Protein AF-A0A6V7KFM7-F1 (afdb_monomer_lite)

Organism: NCBI:txid1563983

Structure (mmCIF, N/CA/C/O backbone):
data_AF-A0A6V7KFM7-F1
#
_entry.id   AF-A0A6V7KFM7-F1
#
loop_
_atom_site.group_PDB
_atom_site.id
_atom_site.type_symbol
_atom_site.label_atom_id
_atom_site.label_alt_id
_atom_site.label_comp_id
_atom_site.label_asym_id
_atom_site.label_entity_id
_atom_site.label_seq_id
_atom_site.pdbx_PDB_ins_code
_atom_site.Cartn_x
_atom_site.Cartn_y
_atom_site.Cartn_z
_atom_site.occupancy
_atom_site.B_iso_or_equiv
_atom_site.auth_seq_id
_atom_site.auth_comp_id
_atom_site.auth_asym_id
_atom_site.auth_atom_id
_atom_site.pdbx_PDB_model_num
ATOM 1 N N . TYR A 1 1 ? -18.337 6.201 8.433 1.00 95.38 1 TYR A N 1
ATOM 2 C CA . TYR A 1 1 ? -19.176 5.197 7.751 1.00 95.38 1 TYR A CA 1
ATOM 3 C C . TYR A 1 1 ? -20.549 5.179 8.403 1.00 95.38 1 TYR A C 1
ATOM 5 O O . TYR A 1 1 ? -20.596 5.268 9.622 1.00 95.38 1 TYR A O 1
ATOM 13 N N . ASP A 1 2 ? -21.633 5.112 7.631 1.00 96.44 2 ASP A N 1
ATOM 14 C CA . ASP A 1 2 ? -22.992 4.990 8.175 1.00 96.44 2 ASP A CA 1
ATOM 15 C C . ASP A 1 2 ? -23.434 3.522 8.123 1.00 96.44 2 ASP A C 1
ATOM 17 O O . ASP A 1 2 ? -23.677 2.983 7.044 1.00 96.44 2 ASP A O 1
ATOM 21 N N . PHE A 1 3 ? -23.525 2.874 9.287 1.00 97.69 3 PHE A N 1
ATOM 22 C CA . PHE A 1 3 ? -23.899 1.459 9.401 1.00 97.69 3 PHE A CA 1
ATOM 23 C C . PHE A 1 3 ? -25.372 1.183 9.068 1.00 97.69 3 PHE A C 1
ATOM 25 O O . PHE A 1 3 ? -25.728 0.030 8.829 1.00 97.69 3 PHE A O 1
ATOM 32 N N . ASN A 1 4 ? -26.225 2.212 8.969 1.00 97.81 4 ASN A N 1
ATOM 33 C CA . ASN A 1 4 ? -27.593 2.035 8.469 1.00 97.81 4 ASN A CA 1
ATOM 34 C C . ASN A 1 4 ? -27.618 1.612 6.988 1.00 97.81 4 ASN A C 1
ATOM 36 O O . ASN A 1 4 ? -28.628 1.106 6.508 1.00 97.81 4 ASN A O 1
ATOM 40 N N . GLN A 1 5 ? -26.502 1.775 6.267 1.00 95.69 5 GLN A N 1
ATOM 41 C CA . GLN A 1 5 ? -26.331 1.331 4.880 1.00 95.69 5 GLN A CA 1
ATOM 42 C C . GLN A 1 5 ? -25.896 -0.145 4.759 1.00 95.69 5 GLN A C 1
ATOM 44 O O . GLN A 1 5 ? -25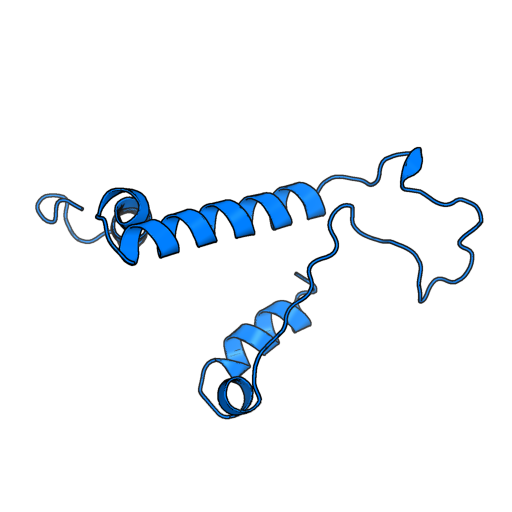.554 -0.591 3.663 1.00 95.69 5 GLN A O 1
ATOM 49 N N . GLY A 1 6 ? -25.893 -0.903 5.863 1.00 96.69 6 GLY A N 1
ATOM 50 C CA . GLY A 1 6 ? -25.396 -2.279 5.925 1.00 96.69 6 GLY A CA 1
ATOM 51 C C . GLY A 1 6 ? -23.899 -2.356 6.238 1.00 96.69 6 GLY A C 1
ATOM 52 O O . GLY A 1 6 ? -23.309 -1.392 6.720 1.00 96.69 6 GLY A O 1
ATOM 53 N N . ILE A 1 7 ? -23.285 -3.521 5.994 1.00 97.38 7 ILE A N 1
ATOM 54 C CA . ILE A 1 7 ? -21.845 -3.748 6.198 1.00 97.38 7 ILE A CA 1
ATOM 55 C C . ILE A 1 7 ? -21.159 -3.894 4.837 1.00 97.38 7 ILE A C 1
ATOM 57 O O . ILE A 1 7 ? -21.318 -4.891 4.141 1.00 97.38 7 ILE A O 1
ATOM 61 N N . ASP A 1 8 ? -20.361 -2.890 4.490 1.00 98.12 8 ASP A N 1
ATOM 62 C CA . ASP A 1 8 ? -19.509 -2.813 3.307 1.00 98.12 8 ASP A CA 1
ATOM 63 C C . ASP A 1 8 ? -18.107 -2.399 3.769 1.00 98.12 8 ASP A C 1
ATOM 65 O O . ASP A 1 8 ? -17.853 -1.238 4.108 1.00 98.12 8 ASP A O 1
ATOM 69 N N . TYR A 1 9 ? -17.190 -3.368 3.799 1.00 97.69 9 TYR A N 1
ATOM 70 C CA . TYR A 1 9 ? -15.821 -3.162 4.273 1.00 97.69 9 TYR A CA 1
ATOM 71 C C . TYR A 1 9 ? -15.041 -2.160 3.421 1.00 97.69 9 TYR A C 1
ATOM 73 O O . TYR A 1 9 ? -14.221 -1.411 3.953 1.00 97.69 9 TYR A O 1
ATOM 81 N N . HIS A 1 10 ? -15.313 -2.097 2.116 1.00 97.06 10 HIS A N 1
ATOM 82 C CA . HIS A 1 10 ? -14.624 -1.171 1.230 1.00 97.06 10 HIS A CA 1
ATOM 83 C C . HIS A 1 10 ? -15.037 0.272 1.543 1.00 97.06 10 HIS A C 1
ATOM 85 O O . HIS A 1 10 ? -14.189 1.153 1.700 1.00 97.06 10 HIS A O 1
ATOM 91 N N . LYS A 1 11 ? -16.340 0.528 1.706 1.00 97.50 11 LYS A N 1
ATOM 92 C CA . LYS A 1 11 ? -16.841 1.846 2.131 1.00 97.50 11 LYS A CA 1
ATOM 93 C C . LYS A 1 11 ? -16.425 2.195 3.560 1.00 97.50 11 LYS A C 1
ATOM 95 O O . LYS A 1 11 ? -16.139 3.364 3.830 1.00 97.50 11 LYS A O 1
ATOM 100 N N . LEU A 1 12 ? -16.363 1.211 4.458 1.00 98.06 12 LEU A N 1
ATOM 101 C CA . LEU A 1 12 ? -15.892 1.401 5.828 1.00 98.06 12 LEU A CA 1
ATOM 102 C C . LEU A 1 12 ? -14.447 1.910 5.841 1.00 98.06 12 LEU A C 1
ATOM 104 O O . LEU A 1 12 ? -14.203 3.006 6.351 1.00 98.06 12 LEU A O 1
ATOM 108 N N . LEU A 1 13 ? -13.523 1.174 5.215 1.00 97.88 13 LEU A N 1
ATOM 109 C CA . LEU A 1 13 ? -12.107 1.544 5.138 1.00 97.88 13 LEU A CA 1
ATOM 110 C C . LEU A 1 13 ? -11.903 2.859 4.376 1.00 97.88 13 LEU A C 1
ATOM 112 O O . LEU A 1 13 ? -11.143 3.713 4.823 1.00 97.88 13 LEU A O 1
ATOM 116 N N . LYS A 1 14 ? -12.647 3.096 3.287 1.00 97.50 14 LYS A N 1
ATOM 117 C CA . LYS A 1 14 ? -12.594 4.374 2.556 1.00 97.50 14 LYS A CA 1
ATOM 118 C C . LYS A 1 14 ? -12.996 5.565 3.430 1.00 97.50 14 LYS A C 1
ATOM 120 O O . LYS A 1 14 ? -12.451 6.657 3.282 1.00 97.50 14 LYS A O 1
ATOM 125 N N . SER A 1 15 ? -13.927 5.372 4.364 1.00 97.88 15 SER A N 1
ATOM 126 C CA . SER A 1 15 ? -14.359 6.445 5.263 1.00 97.88 15 SER A CA 1
ATOM 127 C C . SER A 1 15 ? -13.303 6.847 6.303 1.00 97.88 15 SER A C 1
ATOM 129 O O . SER A 1 15 ? -13.404 7.941 6.863 1.00 97.88 15 SER A O 1
ATOM 131 N N . TYR A 1 16 ? -12.265 6.027 6.533 1.00 98.38 16 TYR A N 1
ATOM 132 C CA . TYR A 1 16 ? -11.215 6.317 7.520 1.00 98.38 16 TYR A CA 1
ATOM 133 C C . TYR A 1 16 ? -10.471 7.613 7.197 1.00 98.38 16 TYR A C 1
ATOM 13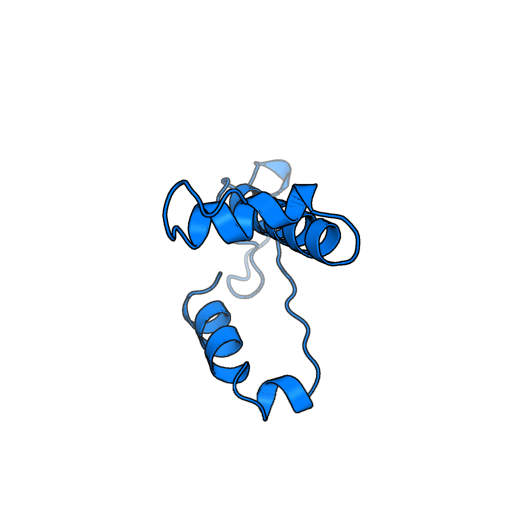5 O O . TYR A 1 16 ? -10.183 8.384 8.110 1.00 98.38 16 TYR A O 1
ATOM 143 N N . LYS A 1 17 ? -10.291 7.928 5.906 1.00 98.00 17 LYS A N 1
ATOM 144 C CA . LYS A 1 17 ? -9.707 9.195 5.440 1.00 98.00 17 LYS A CA 1
ATOM 145 C C . LYS A 1 17 ? -10.369 10.428 6.075 1.00 98.00 17 LYS A C 1
ATOM 147 O O . LYS A 1 17 ? -9.690 11.407 6.367 1.00 98.00 17 LYS A O 1
ATOM 152 N N . TYR A 1 18 ? -11.672 10.357 6.349 1.00 97.88 18 TYR A N 1
ATOM 153 C CA . TYR A 1 18 ? -12.477 11.456 6.892 1.00 97.88 18 TYR A CA 1
ATOM 154 C C . TYR A 1 18 ? -12.905 11.242 8.352 1.00 97.88 18 TYR A C 1
ATOM 156 O O . TYR A 1 18 ? -13.775 11.953 8.842 1.00 97.88 18 TYR A O 1
ATOM 164 N N . SER A 1 19 ? -12.332 10.251 9.042 1.00 97.19 19 SER A N 1
ATOM 165 C CA . SER A 1 19 ? -12.727 9.888 10.411 1.00 97.19 19 SER A CA 1
ATOM 166 C C . SER A 1 19 ? -11.894 10.580 11.504 1.00 97.19 19 SER A C 1
ATOM 168 O O . SER A 1 19 ? -12.288 10.558 12.666 1.00 97.19 19 SER A O 1
ATOM 170 N N . GLY A 1 20 ? -10.776 11.223 11.150 1.00 97.00 20 GLY A N 1
ATOM 171 C CA . GLY A 1 20 ? -9.897 11.940 12.079 1.00 97.00 20 GLY A CA 1
ATOM 172 C C . GLY A 1 20 ? -8.815 11.062 12.720 1.00 97.00 20 GLY A C 1
ATOM 173 O O . GLY A 1 20 ? -8.786 9.841 12.556 1.00 97.00 20 GLY A O 1
ATOM 174 N N . PHE A 1 21 ? -7.897 11.698 13.456 1.00 98.00 21 PHE A N 1
ATOM 175 C CA . PHE A 1 21 ? -6.777 11.046 14.153 1.00 98.00 21 PHE A CA 1
ATOM 176 C C . PHE A 1 21 ? -5.969 10.096 13.238 1.00 98.00 21 PHE A C 1
ATOM 178 O O . PHE A 1 21 ? -5.663 10.431 12.094 1.00 98.00 21 PHE A O 1
ATOM 185 N N . GLN A 1 22 ? -5.613 8.900 13.725 1.00 98.25 22 GLN A N 1
ATOM 186 C CA . GLN A 1 22 ? -4.848 7.909 12.959 1.00 98.25 22 GLN A CA 1
ATOM 187 C C . GLN A 1 22 ? -5.639 7.286 11.801 1.00 98.25 22 GLN A C 1
ATOM 189 O O . GLN A 1 22 ? -5.032 6.817 10.840 1.00 98.25 22 GLN A O 1
ATOM 194 N N . ALA A 1 23 ? -6.975 7.314 11.840 1.00 98.25 23 ALA A N 1
ATOM 195 C CA . ALA A 1 23 ? -7.786 6.822 10.729 1.00 98.25 23 ALA A CA 1
ATOM 196 C C . ALA A 1 23 ? -7.563 7.674 9.467 1.00 98.25 23 ALA A C 1
ATOM 198 O O . ALA A 1 23 ? -7.403 7.130 8.373 1.00 98.25 23 ALA A O 1
ATOM 199 N N . THR A 1 24 ? -7.448 8.998 9.619 1.00 98.44 24 THR A N 1
ATOM 200 C CA . THR A 1 24 ? -7.116 9.880 8.492 1.00 98.44 24 THR A CA 1
ATOM 201 C C . THR A 1 24 ? -5.732 9.566 7.931 1.00 98.44 24 THR A C 1
ATOM 203 O O . THR A 1 24 ? -5.603 9.417 6.717 1.00 98.44 24 THR A O 1
ATOM 206 N N . ASN A 1 25 ? -4.725 9.371 8.789 1.00 98.62 25 ASN A N 1
ATOM 207 C CA . ASN A 1 25 ? -3.378 8.991 8.345 1.00 98.62 25 ASN A CA 1
ATOM 208 C C . ASN A 1 25 ? -3.376 7.664 7.574 1.00 98.62 25 ASN A C 1
ATOM 210 O O . ASN A 1 25 ? -2.711 7.559 6.548 1.00 98.62 25 ASN A O 1
ATOM 214 N N . PHE A 1 26 ? -4.157 6.675 8.016 1.00 98.50 26 PHE A N 1
ATOM 215 C CA . PHE A 1 26 ? -4.318 5.409 7.298 1.00 98.50 26 PHE A CA 1
ATOM 216 C C . PHE A 1 26 ? -4.916 5.609 5.896 1.00 98.50 26 PHE A C 1
ATOM 218 O O . PHE A 1 26 ? -4.390 5.080 4.920 1.00 98.50 26 PHE A O 1
ATOM 225 N N . GLY A 1 27 ? -5.975 6.417 5.774 1.00 98.38 27 GLY A N 1
ATOM 226 C CA . GLY A 1 27 ? -6.567 6.743 4.473 1.00 98.38 27 GLY A CA 1
ATOM 227 C C . GLY A 1 27 ? -5.600 7.482 3.539 1.00 98.38 27 GLY A C 1
ATOM 228 O O . GLY A 1 27 ? -5.546 7.179 2.351 1.00 98.38 27 GLY A O 1
ATOM 229 N N . LEU A 1 28 ? -4.800 8.408 4.075 1.00 98.56 28 LEU A N 1
ATOM 230 C CA . LEU A 1 28 ? -3.766 9.115 3.310 1.00 98.56 28 LEU A CA 1
ATOM 231 C C . LEU A 1 28 ? -2.630 8.182 2.865 1.00 98.56 28 LEU A C 1
ATOM 233 O O . LEU A 1 28 ? -2.141 8.316 1.746 1.00 98.56 28 LEU A O 1
ATOM 237 N N . ALA A 1 29 ? -2.237 7.216 3.700 1.00 98.62 29 ALA A N 1
ATOM 238 C CA . ALA A 1 29 ? -1.234 6.216 3.340 1.00 98.62 29 ALA A CA 1
ATOM 239 C C . ALA A 1 29 ? -1.701 5.326 2.176 1.00 98.62 29 ALA A C 1
ATOM 241 O O . ALA A 1 29 ? -0.910 5.033 1.282 1.00 98.62 29 ALA A O 1
ATOM 242 N N . ILE A 1 30 ? -2.985 4.945 2.146 1.00 98.31 30 ILE A N 1
ATOM 243 C CA . ILE A 1 30 ? -3.574 4.214 1.010 1.00 98.31 30 ILE A CA 1
ATOM 244 C C . ILE A 1 30 ? -3.476 5.040 -0.276 1.00 98.31 30 ILE A C 1
ATOM 246 O O . ILE A 1 30 ? -3.039 4.517 -1.300 1.00 98.31 30 ILE A O 1
ATOM 250 N N . ASP A 1 31 ? -3.861 6.319 -0.231 1.00 98.31 31 ASP A N 1
ATOM 251 C CA . ASP A 1 31 ? -3.788 7.195 -1.405 1.00 98.31 31 ASP A CA 1
ATOM 252 C C . ASP A 1 31 ? -2.353 7.307 -1.936 1.00 98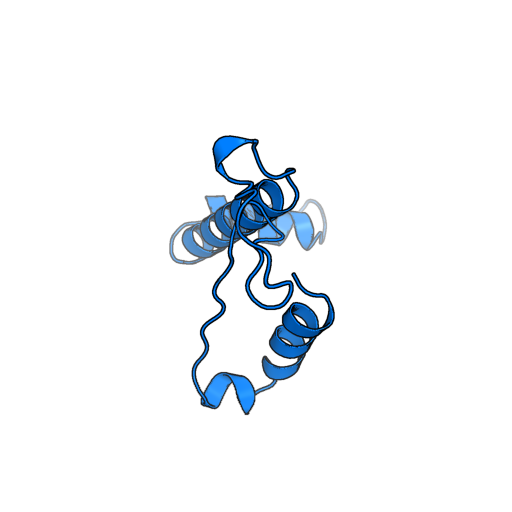.31 31 ASP A C 1
ATOM 254 O O . ASP A 1 31 ? -2.141 7.267 -3.145 1.00 98.31 31 ASP A O 1
ATOM 258 N N . GLU A 1 32 ? -1.365 7.432 -1.050 1.00 98.44 32 GLU A N 1
ATOM 259 C CA . GLU A 1 32 ? 0.035 7.563 -1.454 1.00 98.44 32 GLU A CA 1
ATOM 260 C C . GLU A 1 32 ? 0.598 6.265 -2.047 1.00 98.44 32 GLU A C 1
ATOM 262 O O . GLU A 1 32 ? 1.286 6.304 -3.065 1.00 98.44 32 GLU A O 1
ATOM 267 N N . ILE A 1 33 ? 0.248 5.104 -1.483 1.00 98.31 33 ILE A N 1
ATOM 268 C CA . ILE A 1 33 ? 0.624 3.804 -2.056 1.00 98.31 33 ILE A CA 1
ATOM 269 C C . ILE A 1 33 ? 0.015 3.621 -3.447 1.00 98.31 33 ILE A C 1
ATOM 271 O O . ILE A 1 33 ? 0.726 3.218 -4.366 1.00 98.31 33 ILE A O 1
ATOM 275 N N . ASN A 1 34 ? -1.257 3.977 -3.636 1.00 98.19 34 ASN A N 1
ATOM 276 C CA . ASN A 1 34 ? -1.889 3.903 -4.953 1.00 98.19 34 ASN A CA 1
ATOM 277 C C . ASN A 1 34 ? -1.207 4.829 -5.967 1.00 98.19 34 ASN A C 1
ATOM 279 O O . ASN A 1 34 ? -0.950 4.396 -7.081 1.00 98.19 34 ASN A O 1
ATOM 283 N N . LYS A 1 35 ? -0.809 6.051 -5.582 1.00 98.50 35 LYS A N 1
ATOM 284 C CA . LYS A 1 35 ? -0.026 6.928 -6.474 1.00 98.50 35 LYS A CA 1
ATOM 285 C C . LYS A 1 35 ? 1.316 6.313 -6.871 1.00 98.50 35 LYS A C 1
ATOM 287 O O . LYS A 1 35 ? 1.722 6.460 -8.020 1.00 98.50 35 LYS A O 1
ATOM 292 N N . MET A 1 36 ? 2.011 5.649 -5.941 1.00 98.12 36 MET A N 1
ATOM 293 C CA . MET A 1 36 ? 3.268 4.956 -6.249 1.00 98.12 36 MET A CA 1
ATOM 294 C C . MET A 1 36 ? 3.048 3.834 -7.268 1.00 98.12 36 MET A C 1
ATOM 296 O O . MET A 1 36 ? 3.820 3.727 -8.218 1.00 98.12 36 MET A O 1
ATOM 300 N N . LEU A 1 37 ? 1.987 3.037 -7.104 1.00 97.12 37 LEU A N 1
ATOM 301 C CA . LEU A 1 37 ? 1.619 1.968 -8.038 1.00 97.12 37 LEU A CA 1
ATOM 302 C C . LEU A 1 37 ? 1.197 2.527 -9.407 1.00 97.12 37 LEU A C 1
ATOM 304 O O . LEU A 1 37 ? 1.732 2.103 -10.427 1.00 97.12 37 LEU A O 1
ATOM 308 N N . ASP A 1 38 ? 0.343 3.552 -9.430 1.00 97.69 38 ASP A N 1
ATOM 309 C CA . ASP A 1 38 ? -0.093 4.226 -10.658 1.00 97.69 38 ASP A CA 1
ATOM 310 C C . ASP A 1 38 ? 1.092 4.828 -11.429 1.00 97.69 38 ASP A C 1
ATOM 312 O O . ASP A 1 38 ? 1.125 4.814 -12.659 1.00 97.69 38 ASP A O 1
ATOM 316 N N . GLU A 1 39 ? 2.079 5.390 -10.725 1.00 96.44 39 GLU A N 1
ATOM 317 C CA . GLU A 1 39 ? 3.293 5.920 -11.350 1.00 96.44 39 GLU A CA 1
ATOM 318 C C . GLU A 1 39 ? 4.230 4.803 -11.818 1.00 96.44 39 GLU A C 1
ATOM 320 O O . GLU A 1 39 ? 4.927 4.974 -12.817 1.00 96.44 39 GLU A O 1
ATOM 325 N N . ARG A 1 40 ? 4.243 3.657 -11.130 1.00 94.94 40 ARG A N 1
ATOM 326 C CA . ARG A 1 40 ? 5.039 2.479 -11.491 1.00 94.94 40 ARG A CA 1
ATOM 327 C C . ARG A 1 40 ? 4.552 1.815 -12.775 1.00 94.94 40 ARG A C 1
ATOM 329 O O . ARG A 1 40 ? 5.396 1.407 -13.568 1.00 94.94 40 ARG A O 1
ATOM 336 N N . ASP A 1 41 ? 3.236 1.748 -12.967 1.00 94.62 41 ASP A N 1
ATOM 337 C CA . ASP A 1 41 ? 2.583 1.109 -14.119 1.00 94.62 41 ASP A CA 1
ATOM 338 C C . ASP A 1 41 ? 2.688 1.933 -15.411 1.00 94.62 41 ASP A C 1
ATOM 340 O O . ASP A 1 41 ? 2.465 1.426 -16.513 1.00 94.62 41 ASP A O 1
ATOM 344 N N . LYS A 1 42 ? 3.056 3.213 -15.305 1.00 94.56 42 LYS A N 1
ATOM 345 C CA . LYS A 1 42 ? 3.316 4.051 -16.476 1.00 94.56 42 LYS A CA 1
ATOM 346 C C . LYS A 1 42 ? 4.600 3.609 -17.186 1.00 94.56 42 LYS A C 1
ATOM 348 O O . LYS A 1 42 ? 5.591 3.282 -16.527 1.00 94.56 42 LYS A O 1
ATOM 353 N N . PRO A 1 43 ? 4.639 3.687 -18.528 1.00 91.75 43 PRO A N 1
ATOM 354 C CA . PRO A 1 43 ? 5.864 3.431 -19.270 1.00 91.75 43 PRO A CA 1
ATOM 355 C C . PRO A 1 43 ? 6.946 4.449 -18.893 1.00 91.75 43 PRO A C 1
ATOM 357 O O . PRO A 1 43 ? 6.656 5.607 -18.562 1.00 91.75 43 PRO A O 1
ATOM 360 N N . LEU A 1 44 ? 8.201 4.002 -18.965 1.00 90.00 44 LEU A N 1
ATOM 361 C CA . LEU A 1 44 ? 9.364 4.872 -18.829 1.00 90.00 44 LEU A CA 1
ATOM 362 C C . LEU A 1 44 ? 9.324 5.967 -19.894 1.00 90.00 44 LEU A C 1
ATOM 364 O O . LEU A 1 44 ? 8.947 5.724 -21.042 1.00 90.00 44 LEU A O 1
ATOM 368 N N . THR A 1 45 ? 9.717 7.178 -19.509 1.00 87.44 45 THR A N 1
ATOM 369 C CA . THR A 1 45 ? 9.929 8.256 -20.477 1.00 87.44 45 THR A CA 1
ATOM 370 C C . THR A 1 45 ? 11.246 8.048 -21.224 1.00 87.44 45 THR A C 1
ATOM 372 O O . THR A 1 45 ? 12.114 7.289 -20.785 1.00 87.44 45 THR A O 1
ATOM 375 N N . GLU A 1 46 ? 11.425 8.742 -22.349 1.00 83.31 46 GLU A N 1
ATOM 376 C CA . GLU A 1 46 ? 12.680 8.690 -23.112 1.00 83.31 46 GLU A CA 1
ATOM 377 C C . GLU A 1 46 ? 13.880 9.163 -22.279 1.00 83.31 46 GLU A C 1
ATOM 379 O O . GLU A 1 46 ? 14.947 8.570 -22.361 1.00 83.31 46 GLU A O 1
ATOM 384 N N . GLU A 1 47 ? 13.686 10.161 -21.412 1.00 81.81 47 GLU A N 1
ATOM 385 C CA . GLU A 1 47 ? 14.715 10.655 -20.484 1.00 81.81 47 GLU A CA 1
ATOM 386 C C . GLU A 1 47 ? 15.074 9.641 -19.389 1.00 81.81 47 GLU A C 1
ATOM 388 O O . GLU A 1 47 ? 16.201 9.613 -18.907 1.00 81.81 47 GLU A O 1
ATOM 393 N N . GLN A 1 48 ? 14.111 8.813 -18.976 1.00 79.06 48 GLN A N 1
ATOM 394 C CA . GLN A 1 48 ? 14.315 7.767 -17.971 1.00 79.06 48 GLN A CA 1
ATOM 395 C C . GLN A 1 48 ? 14.855 6.467 -18.573 1.00 79.06 48 GLN A C 1
ATOM 397 O O . GLN A 1 48 ? 15.228 5.562 -17.826 1.00 79.06 48 GLN A O 1
ATOM 402 N N . THR A 1 49 ? 14.854 6.358 -19.902 1.00 80.69 49 THR A N 1
ATOM 403 C CA . THR A 1 49 ? 15.348 5.195 -20.631 1.00 80.69 49 THR A CA 1
ATOM 404 C C . THR A 1 49 ? 16.803 5.440 -21.002 1.00 80.69 49 THR A C 1
ATOM 406 O O . THR A 1 49 ? 17.098 6.082 -22.010 1.00 80.69 49 THR A O 1
ATOM 409 N N . ASP A 1 50 ? 17.722 4.917 -20.195 1.00 78.31 50 ASP A N 1
ATOM 410 C CA . ASP A 1 50 ? 19.141 4.986 -20.516 1.00 78.31 50 ASP A CA 1
ATOM 411 C C . ASP A 1 50 ? 19.479 3.967 -21.616 1.00 78.31 50 ASP A C 1
ATOM 413 O O . ASP A 1 50 ? 19.355 2.754 -21.445 1.00 78.31 50 ASP A O 1
ATOM 417 N N . LYS A 1 51 ? 19.872 4.478 -22.788 1.00 72.12 51 LYS A N 1
ATOM 418 C CA . LYS A 1 51 ? 20.264 3.659 -23.944 1.00 72.12 51 LYS A CA 1
ATOM 419 C C . LYS A 1 51 ? 21.635 3.004 -23.764 1.00 72.12 51 LYS A C 1
ATOM 421 O O . LYS A 1 51 ? 21.946 2.092 -24.522 1.00 72.12 51 LYS A O 1
ATOM 426 N N . PHE A 1 52 ? 22.432 3.478 -22.809 1.00 76.19 52 PHE A N 1
ATOM 427 C CA . PHE A 1 52 ? 23.759 2.955 -22.486 1.00 76.19 52 PHE A CA 1
ATOM 428 C C . PHE A 1 52 ? 23.727 1.958 -21.318 1.00 76.19 52 PHE A C 1
ATOM 430 O O . PHE A 1 52 ? 24.753 1.372 -20.976 1.00 76.19 52 PHE A O 1
ATOM 437 N N . GLU A 1 53 ? 22.558 1.739 -20.709 1.00 77.69 53 GLU A N 1
ATOM 438 C CA . GLU A 1 53 ? 22.366 0.751 -19.649 1.00 77.69 53 GLU A CA 1
ATOM 439 C C . GLU A 1 53 ? 22.234 -0.653 -20.267 1.00 77.69 53 GLU A C 1
ATOM 441 O O . GLU A 1 53 ? 21.144 -1.154 -20.555 1.00 77.69 53 GLU A O 1
ATOM 446 N N . GLU A 1 54 ? 23.389 -1.265 -20.535 1.00 77.00 54 GLU A N 1
ATOM 447 C CA . GLU A 1 54 ? 23.502 -2.578 -21.187 1.00 77.00 54 GLU A CA 1
ATOM 448 C C . GLU A 1 54 ? 23.337 -3.757 -20.211 1.00 77.00 54 GLU A C 1
ATOM 450 O O . GLU A 1 54 ? 22.982 -4.861 -20.627 1.00 77.00 54 GLU A O 1
ATOM 455 N N . ASP A 1 55 ? 23.560 -3.535 -18.911 1.00 84.81 55 ASP A N 1
ATOM 456 C CA . ASP A 1 55 ? 23.431 -4.573 -17.887 1.00 84.81 55 ASP A CA 1
ATOM 457 C C . ASP A 1 55 ? 21.955 -4.807 -17.517 1.00 84.81 55 ASP A C 1
ATOM 459 O O . ASP A 1 55 ? 21.302 -4.023 -16.823 1.00 84.81 55 ASP A O 1
ATOM 463 N N . GLU A 1 56 ? 21.432 -5.948 -17.967 1.00 81.94 56 GLU A N 1
ATOM 464 C CA . GLU A 1 56 ? 20.054 -6.384 -17.739 1.00 81.94 56 GLU A CA 1
ATOM 465 C C . GLU A 1 56 ? 19.697 -6.548 -16.245 1.00 81.94 56 GLU A C 1
ATOM 467 O O . GLU A 1 56 ? 18.512 -6.506 -15.879 1.00 81.94 56 GLU A O 1
ATOM 472 N N . PHE A 1 57 ? 20.698 -6.722 -15.372 1.00 78.31 57 PHE A N 1
ATOM 473 C CA . PHE A 1 57 ? 20.504 -6.890 -13.934 1.00 78.31 57 PHE A CA 1
ATOM 474 C C . PHE A 1 57 ? 20.150 -5.577 -13.231 1.00 78.31 57 PHE A C 1
ATOM 476 O O . PHE A 1 57 ? 19.294 -5.574 -12.344 1.00 78.31 57 PHE A O 1
ATOM 483 N N . ILE A 1 58 ? 20.771 -4.469 -13.640 1.00 80.50 58 ILE A N 1
ATOM 484 C CA . ILE A 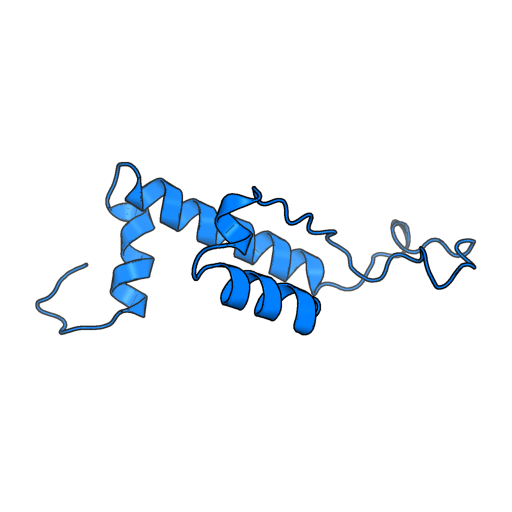1 58 ? 20.554 -3.143 -13.038 1.00 80.50 58 ILE A CA 1
ATOM 485 C C . ILE A 1 58 ? 19.558 -2.286 -13.820 1.00 80.50 58 ILE A C 1
ATOM 487 O O . ILE A 1 58 ? 19.027 -1.329 -13.259 1.00 80.50 58 ILE A O 1
ATOM 491 N N . ARG A 1 59 ? 19.249 -2.673 -15.067 1.00 83.50 59 ARG A N 1
ATOM 492 C CA . ARG A 1 59 ? 18.385 -1.904 -15.960 1.00 83.50 59 ARG A CA 1
ATOM 493 C C . ARG A 1 59 ? 17.067 -1.496 -15.317 1.00 83.50 59 ARG A C 1
ATOM 495 O O . ARG A 1 59 ? 16.296 -2.346 -14.851 1.00 83.50 59 ARG A O 1
ATOM 502 N N . ARG A 1 60 ? 16.752 -0.199 -15.374 1.00 84.75 60 ARG A N 1
ATOM 503 C CA . ARG A 1 60 ? 15.483 0.329 -14.860 1.00 84.75 60 ARG A CA 1
ATOM 504 C C . ARG A 1 60 ? 14.302 -0.238 -15.653 1.00 84.75 60 ARG A C 1
ATOM 506 O O . ARG A 1 60 ? 14.225 -0.102 -16.870 1.00 84.75 60 ARG A 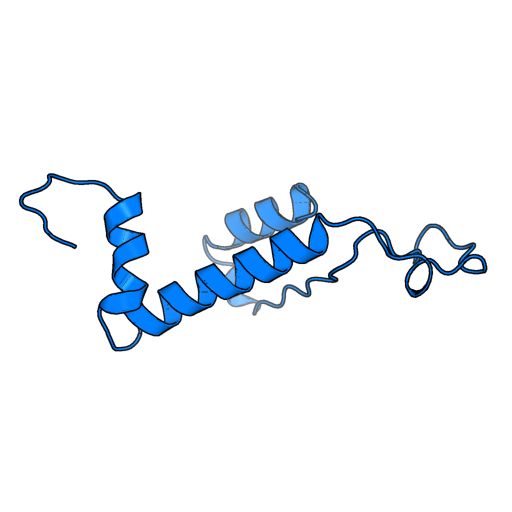O 1
ATOM 513 N N . LYS A 1 61 ? 13.359 -0.869 -14.945 1.00 85.19 61 LYS A N 1
ATOM 514 C CA . LYS A 1 61 ? 12.170 -1.511 -15.550 1.00 85.19 61 LYS A CA 1
ATOM 515 C C . LYS A 1 61 ? 10.895 -0.697 -15.379 1.00 85.19 61 LYS A C 1
ATOM 517 O O . LYS A 1 61 ? 10.036 -0.730 -16.249 1.00 85.19 61 LYS A O 1
ATOM 522 N N . ASN A 1 62 ? 10.797 0.046 -14.278 1.00 90.31 62 ASN A N 1
ATOM 523 C CA . ASN A 1 62 ? 9.585 0.762 -13.901 1.00 90.31 62 ASN A CA 1
ATOM 524 C C . ASN A 1 62 ? 9.868 2.246 -13.676 1.00 90.31 62 ASN A C 1
ATOM 526 O O . ASN A 1 62 ? 10.964 2.649 -13.264 1.00 90.31 62 ASN A O 1
ATOM 530 N N . ARG A 1 63 ? 8.842 3.064 -13.898 1.00 92.44 63 ARG A N 1
ATOM 531 C CA . ARG A 1 63 ? 8.931 4.516 -13.753 1.00 92.44 63 ARG A CA 1
ATOM 532 C C . ARG A 1 63 ? 9.005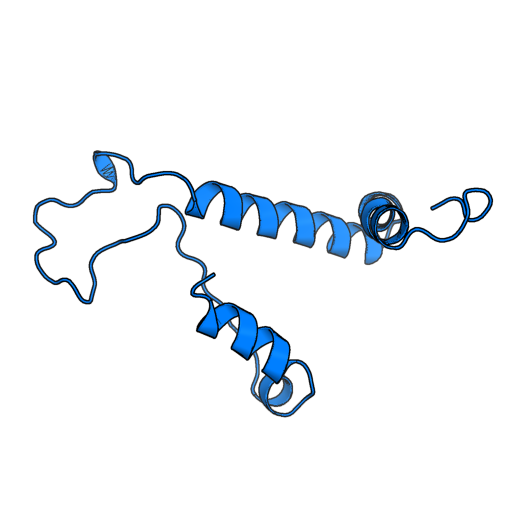 4.972 -12.294 1.00 92.44 63 ARG A C 1
ATOM 534 O O . ARG A 1 63 ? 9.727 5.925 -12.005 1.00 92.44 63 ARG A O 1
ATOM 541 N N . CYS A 1 64 ? 8.402 4.232 -11.368 1.00 93.31 64 CYS A N 1
ATOM 542 C CA . CYS A 1 64 ? 8.568 4.413 -9.925 1.00 93.31 64 CYS A CA 1
ATOM 543 C C . CYS A 1 64 ? 9.327 3.223 -9.310 1.00 93.31 64 CYS A C 1
ATOM 545 O O . CYS A 1 64 ? 8.961 2.068 -9.530 1.00 93.31 64 CYS A O 1
ATOM 547 N N . THR A 1 65 ? 10.376 3.500 -8.531 1.00 92.94 65 THR A N 1
ATOM 548 C CA . THR A 1 65 ? 11.094 2.481 -7.748 1.00 92.94 65 THR A CA 1
ATOM 549 C C . THR A 1 65 ? 10.569 2.498 -6.317 1.00 92.94 65 THR A C 1
ATOM 551 O O . THR A 1 65 ? 10.720 3.500 -5.621 1.00 92.94 65 THR A O 1
ATOM 554 N N . ILE A 1 66 ? 9.970 1.391 -5.872 1.00 95.88 66 ILE A N 1
ATOM 555 C CA . ILE A 1 66 ? 9.390 1.260 -4.530 1.00 95.88 66 ILE A CA 1
ATOM 556 C C . ILE A 1 66 ? 10.371 0.510 -3.628 1.00 95.88 66 ILE A C 1
ATOM 558 O O . ILE A 1 66 ? 10.749 -0.626 -3.913 1.00 95.88 66 ILE A O 1
ATOM 562 N N . PHE A 1 67 ? 10.764 1.138 -2.520 1.00 96.50 67 PHE A N 1
ATOM 563 C CA . PHE A 1 67 ? 11.615 0.529 -1.501 1.00 96.50 67 PHE A CA 1
ATOM 564 C C . PHE A 1 67 ? 10.759 0.072 -0.320 1.00 96.50 67 PHE A C 1
ATOM 566 O O . PHE A 1 67 ? 10.160 0.892 0.375 1.00 96.50 67 PHE A O 1
ATOM 573 N N . LEU A 1 68 ? 10.715 -1.238 -0.078 1.00 97.31 68 LEU A N 1
ATOM 574 C CA . LEU A 1 68 ? 10.010 -1.824 1.061 1.00 97.31 68 LEU A CA 1
ATOM 575 C C . LEU A 1 68 ? 11.003 -2.151 2.182 1.00 97.31 68 LEU A C 1
ATOM 577 O O . LEU A 1 68 ? 11.794 -3.084 2.065 1.00 97.31 68 LEU A O 1
ATOM 581 N N . GLY A 1 69 ? 10.938 -1.395 3.277 1.00 97.00 69 GLY A N 1
ATOM 582 C CA . GLY A 1 69 ? 11.687 -1.660 4.505 1.00 97.00 69 GLY A CA 1
ATOM 583 C C . GLY A 1 69 ? 10.772 -2.164 5.620 1.00 97.00 69 GLY A C 1
ATOM 584 O O . GLY A 1 69 ? 9.682 -1.634 5.819 1.00 97.00 69 GLY A O 1
ATOM 585 N N . TYR A 1 70 ? 11.218 -3.175 6.362 1.00 97.31 70 TYR A N 1
ATOM 586 C CA . TYR A 1 70 ? 10.524 -3.693 7.542 1.00 97.31 70 TYR A CA 1
ATOM 587 C C . TYR A 1 70 ? 11.536 -4.167 8.593 1.00 97.31 70 TYR A C 1
ATOM 589 O O . TYR A 1 70 ? 12.676 -4.504 8.275 1.00 97.31 70 TYR A O 1
ATOM 597 N N . THR A 1 71 ? 11.128 -4.195 9.859 1.00 97.69 71 THR A N 1
ATOM 598 C CA . THR A 1 71 ? 11.964 -4.650 10.980 1.00 97.69 71 THR A CA 1
ATOM 599 C C . THR A 1 71 ? 11.865 -6.166 11.188 1.00 97.69 71 THR A C 1
ATOM 601 O O . THR A 1 71 ? 10.896 -6.801 10.773 1.00 97.69 71 THR A O 1
ATOM 604 N N . SER A 1 72 ? 12.851 -6.778 11.854 1.00 96.62 72 SER A N 1
ATOM 605 C CA . SER A 1 72 ? 12.953 -8.246 11.996 1.00 96.62 72 SER A CA 1
ATOM 606 C C . SER A 1 72 ? 11.716 -8.904 12.620 1.00 96.62 72 SER A C 1
ATOM 608 O O . SER A 1 72 ? 11.309 -9.983 12.194 1.00 96.62 72 SER A O 1
ATOM 610 N N . ASN A 1 73 ? 11.067 -8.233 13.572 1.00 96.50 73 ASN A N 1
ATOM 611 C CA . ASN A 1 73 ? 9.837 -8.709 14.204 1.00 96.50 73 ASN A CA 1
ATOM 612 C C . ASN A 1 73 ? 8.642 -8.811 13.236 1.00 96.50 73 ASN A C 1
ATOM 614 O O . ASN A 1 73 ? 7.728 -9.591 13.483 1.00 96.50 73 ASN A O 1
ATOM 618 N N . MET A 1 74 ? 8.631 -8.053 12.134 1.00 96.00 74 MET A N 1
ATOM 619 C CA . MET A 1 74 ? 7.575 -8.140 11.118 1.00 96.00 74 MET A CA 1
ATOM 620 C C . MET A 1 74 ? 7.704 -9.401 10.257 1.00 96.00 74 MET A C 1
ATOM 622 O O . MET A 1 74 ? 6.707 -9.893 9.737 1.00 96.00 74 MET A O 1
ATOM 626 N N . ALA A 1 75 ? 8.917 -9.951 10.134 1.00 93.69 75 ALA A N 1
ATOM 627 C CA . ALA A 1 75 ? 9.151 -11.228 9.461 1.00 93.69 75 ALA A CA 1
ATOM 628 C C . ALA A 1 75 ? 8.874 -12.440 10.360 1.00 93.69 75 ALA A C 1
ATOM 630 O O . ALA A 1 75 ? 8.669 -13.540 9.848 1.00 93.69 75 ALA A O 1
ATOM 631 N N . SER A 1 76 ? 8.884 -12.261 11.684 1.00 92.50 76 SER A N 1
ATOM 632 C CA . SER A 1 76 ? 8.560 -13.320 12.643 1.00 92.50 76 SER A CA 1
ATOM 633 C C . SER A 1 76 ? 7.088 -13.337 13.068 1.00 92.50 76 SER A C 1
ATOM 635 O O . SER A 1 76 ? 6.671 -14.281 13.737 1.00 92.50 76 SER A O 1
ATOM 637 N N . CYS A 1 77 ? 6.292 -12.336 12.675 1.00 92.44 77 CYS A N 1
ATOM 638 C CA . CYS A 1 77 ? 4.842 -12.307 12.874 1.00 92.44 77 CYS A CA 1
ATOM 639 C C . CYS A 1 77 ? 4.077 -12.571 11.562 1.00 92.44 77 CYS A C 1
ATOM 641 O O . CYS A 1 77 ? 4.669 -12.666 10.488 1.00 92.44 77 CYS A O 1
ATOM 643 N N . GLY A 1 78 ? 2.743 -12.653 11.636 1.00 91.06 78 GLY A N 1
ATOM 644 C CA . GLY A 1 78 ? 1.869 -12.965 10.489 1.00 91.06 78 GLY A CA 1
ATOM 645 C C . GLY A 1 78 ? 1.806 -11.908 9.374 1.00 91.06 78 GLY A C 1
ATOM 646 O O . GLY A 1 78 ? 0.986 -12.024 8.471 1.00 91.06 78 GLY A O 1
ATOM 647 N N . ILE A 1 79 ? 2.636 -10.860 9.428 1.00 96.62 79 ILE A N 1
ATOM 648 C CA . ILE A 1 79 ? 2.820 -9.905 8.321 1.00 96.62 79 ILE A CA 1
ATOM 649 C C . ILE A 1 79 ? 3.787 -10.459 7.262 1.00 96.62 79 ILE A C 1
ATOM 651 O O . ILE A 1 79 ? 3.785 -9.989 6.120 1.00 96.62 79 ILE A O 1
ATOM 655 N N . ARG A 1 80 ? 4.571 -11.493 7.598 1.00 96.75 80 ARG A N 1
ATOM 656 C CA . ARG A 1 80 ? 5.500 -12.160 6.678 1.00 96.75 80 ARG A CA 1
ATOM 657 C C . ARG A 1 80 ? 4.824 -12.573 5.370 1.00 96.75 80 ARG A C 1
ATOM 659 O O . ARG A 1 80 ? 5.411 -12.412 4.305 1.00 96.75 80 ARG A O 1
ATOM 666 N N . GLU A 1 81 ? 3.603 -13.082 5.431 1.00 97.75 81 GLU A N 1
ATOM 667 C CA . GLU A 1 81 ? 2.833 -13.574 4.291 1.00 97.75 81 GLU A CA 1
ATOM 668 C C . GLU A 1 81 ? 2.416 -12.428 3.364 1.00 97.75 81 GLU A C 1
ATOM 670 O O . GLU A 1 81 ? 2.521 -12.560 2.143 1.00 97.75 81 GLU A O 1
ATOM 675 N N . THR A 1 82 ? 2.043 -11.275 3.928 1.00 97.94 82 THR A N 1
ATOM 676 C CA . THR A 1 82 ? 1.776 -10.047 3.167 1.00 97.94 82 THR A CA 1
ATOM 677 C C . THR A 1 82 ? 3.042 -9.557 2.468 1.00 97.94 82 THR A C 1
ATOM 679 O O . THR A 1 82 ? 3.016 -9.285 1.271 1.00 97.94 82 THR A O 1
ATOM 682 N N . ILE A 1 83 ? 4.178 -9.512 3.175 1.00 97.69 83 ILE A N 1
ATOM 683 C CA . ILE A 1 83 ? 5.472 -9.132 2.581 1.00 97.69 83 ILE A CA 1
ATOM 684 C C . ILE A 1 83 ? 5.851 -10.110 1.457 1.00 97.69 83 ILE A C 1
ATOM 686 O O . ILE A 1 83 ? 6.226 -9.685 0.364 1.00 97.69 83 ILE A O 1
ATOM 690 N N . ARG A 1 84 ? 5.703 -11.422 1.692 1.00 96.94 84 ARG A N 1
ATOM 691 C CA . ARG A 1 84 ? 5.963 -12.469 0.693 1.00 96.94 84 ARG A CA 1
ATOM 692 C C . ARG A 1 84 ? 5.115 -12.261 -0.555 1.00 96.94 84 ARG A C 1
ATOM 694 O O . ARG A 1 84 ? 5.637 -12.416 -1.653 1.00 96.94 84 ARG A O 1
ATOM 701 N N . PHE A 1 85 ? 3.832 -11.936 -0.400 1.00 98.00 85 PHE A N 1
ATOM 702 C CA . PHE A 1 85 ? 2.934 -11.665 -1.520 1.00 98.00 85 PHE A CA 1
ATOM 703 C C . PHE A 1 85 ? 3.452 -10.504 -2.382 1.00 98.00 85 PHE A C 1
ATOM 705 O O . PHE A 1 85 ? 3.636 -10.684 -3.585 1.00 98.00 85 PHE A O 1
ATOM 712 N N . LEU A 1 86 ? 3.783 -9.362 -1.773 1.00 97.56 86 LEU A N 1
ATOM 713 C CA . LEU A 1 86 ? 4.284 -8.190 -2.504 1.00 97.56 86 LEU A CA 1
ATOM 714 C C . LEU A 1 86 ? 5.551 -8.513 -3.314 1.00 97.56 86 LEU A C 1
ATOM 716 O O . LEU A 1 86 ? 5.634 -8.199 -4.502 1.00 97.56 86 LEU A O 1
ATOM 720 N N . VAL A 1 87 ? 6.513 -9.205 -2.694 1.00 96.81 87 VAL A N 1
ATOM 721 C CA . VAL A 1 87 ? 7.783 -9.573 -3.342 1.00 96.81 87 VAL A CA 1
ATOM 722 C C . VAL A 1 87 ? 7.575 -10.621 -4.438 1.00 96.81 87 VAL A C 1
ATOM 724 O O . VAL A 1 87 ? 8.120 -10.486 -5.533 1.00 96.81 87 VAL A O 1
ATOM 727 N N . GLN A 1 88 ? 6.764 -11.652 -4.179 1.00 97.62 88 GLN A N 1
ATOM 728 C CA . GLN A 1 88 ? 6.484 -12.723 -5.141 1.00 97.62 88 GLN A CA 1
ATOM 729 C C . GLN A 1 88 ? 5.869 -12.185 -6.437 1.00 97.62 88 GLN A C 1
ATOM 731 O O . GLN A 1 88 ? 6.202 -12.666 -7.520 1.00 97.62 88 GLN A O 1
ATOM 736 N N . HIS A 1 89 ? 4.980 -11.199 -6.326 1.00 96.56 89 HIS A N 1
ATOM 737 C CA . HIS A 1 89 ? 4.277 -10.619 -7.467 1.00 96.56 89 HIS A CA 1
ATOM 738 C C . HIS A 1 89 ? 5.007 -9.428 -8.099 1.00 96.56 89 HIS A C 1
ATOM 740 O O . HIS A 1 89 ? 4.484 -8.845 -9.044 1.00 96.56 89 HIS A O 1
ATOM 746 N N . LYS A 1 90 ? 6.225 -9.101 -7.636 1.00 92.69 90 LYS A N 1
ATOM 747 C CA . LYS A 1 90 ? 7.024 -7.962 -8.121 1.00 92.69 90 LYS A CA 1
ATOM 748 C C . LYS A 1 90 ? 6.200 -6.670 -8.156 1.00 92.69 90 LYS A C 1
ATOM 750 O O . LYS A 1 90 ? 6.220 -5.966 -9.173 1.00 92.69 90 LYS A O 1
ATOM 755 N N . MET A 1 91 ? 5.464 -6.400 -7.075 1.00 90.19 91 MET A N 1
ATOM 756 C CA . MET A 1 91 ? 4.710 -5.151 -6.919 1.00 90.19 91 MET A CA 1
ATOM 757 C C . MET A 1 91 ? 5.635 -3.942 -6.749 1.00 90.19 91 MET A C 1
ATOM 759 O O . MET A 1 91 ? 6.859 -4.124 -6.538 1.00 90.19 91 MET A O 1
#

Secondary structure (DSSP, 8-state):
--GGG---HHHHHHHGGGS-HHHHHHHHHHHHHHHHHHHHSSPPPTTT--TT---TTT----SS-------HHHHHSTTHHHHHHHHHTT-

Foldseek 3Di:
DDCVVPDDVVVVLCCLCVPDDVSVVSNVVVVVVVVLVVQFPDDDDPVRQDPPPPDPVPGDDTRHDDDDDDDPVCCVDPVVVVVCVCVVVVD

Radius of gyration: 18.22 Å; chains: 1; bounding box: 51×26×38 Å

Sequence (91 aa):
YDFNQGIDYHKLLKSYKYSGFQATNFGLAIDEINKMLDERDKPLTEEQTDKFEEDEFIRRKNRCTIFLGYTSNMASCGIRETIRFLVQHKM

pLDDT: mean 93.55, std 6.67, range [72.12, 98.62]

InterPro domains:
  IPR002773 Deoxyhypusine synthase [PF01916] (11-91)
  IPR002773 Deoxyhypusine synthase [PTHR11703] (1-91)
  IPR029035 DHS-like NAD/FAD-binding domain superfamily [SSF52467] (1-91)
  IPR036982 Deoxyhypusine synthase superfamily [G3DSA:3.40.910.10] (1-91)